Protein AF-A0AAV5ZHU1-F1 (afdb_monomer)

Mean predicted aligned error: 13.14 Å

Nearest PDB structures (foldseek):
  7vfm-assembly2_C  TM=4.179E-01  e=1.062E-01  Staphylococcus aureus subsp. aureus USA300
  2d4p-assembly1_A  TM=4.075E-01  e=7.439E-01  Thermus thermophilus HB8
  3cka-assembly1_A  TM=4.812E-01  e=1.859E+00  Borreliella burgdorferi
  8xjh-assembly1_A  TM=3.931E-01  e=1.049E+00  Arabidopsis thaliana
  8xj9-assembly1_A  TM=3.613E-01  e=8.833E-01  Arabidopsis thaliana

Structure (mmCIF, N/CA/C/O backbone):
data_AF-A0AAV5ZHU1-F1
#
_entry.id   AF-A0AAV5ZHU1-F1
#
loop_
_atom_site.group_PDB
_atom_site.id
_atom_site.type_symbol
_atom_site.label_atom_id
_atom_site.label_alt_id
_atom_site.label_comp_id
_atom_site.label_asym_id
_atom_site.label_entity_id
_atom_site.label_seq_id
_atom_site.pdbx_PDB_ins_code
_atom_site.Cartn_x
_atom_site.Cartn_y
_atom_site.Cartn_z
_atom_site.occupancy
_atom_site.B_iso_or_equiv
_atom_site.auth_seq_id
_atom_site.auth_comp_id
_atom_site.auth_asym_id
_atom_site.auth_atom_id
_atom_site.pdbx_PDB_model_num
ATOM 1 N N . MET A 1 1 ? -2.009 25.614 16.097 1.00 36.75 1 MET A N 1
ATOM 2 C CA . MET A 1 1 ? -2.029 25.499 14.621 1.00 36.75 1 MET A CA 1
ATOM 3 C C . MET A 1 1 ? -2.765 24.210 14.278 1.00 36.75 1 MET A C 1
ATOM 5 O O . MET A 1 1 ? -2.211 23.143 14.501 1.00 36.75 1 MET A O 1
ATOM 9 N N . SER A 1 2 ? -4.036 24.284 13.870 1.00 40.53 2 SER A N 1
ATOM 10 C CA . SER A 1 2 ? -4.852 23.093 13.580 1.00 40.53 2 SER A CA 1
ATOM 11 C C . SER A 1 2 ? -4.393 22.434 12.280 1.00 40.53 2 SER A C 1
ATOM 13 O O . SER A 1 2 ? -4.444 23.052 11.220 1.00 40.53 2 SER A O 1
ATOM 15 N N . GLY A 1 3 ? -3.911 21.193 12.370 1.00 42.06 3 GLY A N 1
ATOM 16 C CA . GLY A 1 3 ? -3.499 20.395 11.218 1.00 42.06 3 GLY A CA 1
ATOM 17 C C . GLY A 1 3 ? -4.698 20.040 10.344 1.00 42.06 3 GLY A C 1
ATOM 18 O O . GLY A 1 3 ? -5.625 19.378 10.804 1.00 42.06 3 GLY A O 1
ATOM 19 N N . GLY A 1 4 ? -4.683 20.479 9.084 1.00 50.22 4 GLY A N 1
ATOM 20 C CA . GLY A 1 4 ? -5.657 20.044 8.086 1.00 50.22 4 GLY A 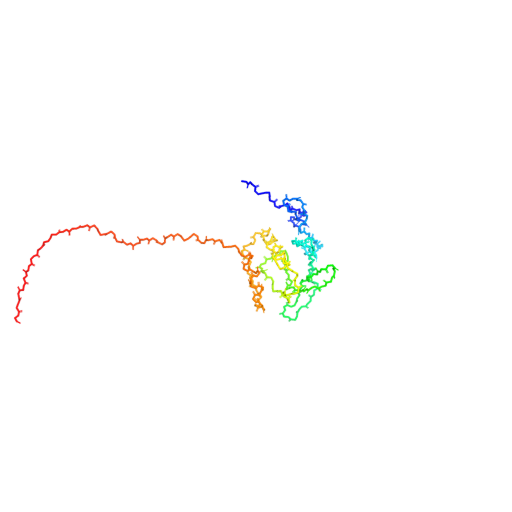CA 1
ATOM 21 C C . GLY A 1 4 ? -5.563 18.531 7.900 1.00 50.22 4 GLY A C 1
ATOM 22 O O . GLY A 1 4 ? -4.518 18.017 7.502 1.00 50.22 4 GLY A O 1
ATOM 23 N N . ARG A 1 5 ? -6.634 17.821 8.256 1.00 62.38 5 ARG A N 1
ATOM 24 C CA . ARG A 1 5 ? -6.740 16.363 8.147 1.00 62.38 5 ARG A CA 1
ATOM 25 C C . ARG A 1 5 ? -6.745 15.964 6.668 1.00 62.38 5 ARG A C 1
ATOM 27 O O . ARG A 1 5 ? -7.350 16.662 5.858 1.00 62.38 5 ARG A O 1
ATOM 34 N N . ALA A 1 6 ? -6.088 14.854 6.328 1.00 75.88 6 ALA A N 1
ATOM 35 C CA . ALA A 1 6 ? -6.189 14.265 4.995 1.00 75.88 6 ALA A CA 1
ATOM 36 C C . ALA A 1 6 ? -7.666 14.038 4.631 1.00 75.88 6 ALA A C 1
ATOM 38 O O . ALA A 1 6 ? -8.455 13.588 5.471 1.00 75.88 6 ALA A O 1
ATOM 39 N N . LEU A 1 7 ? -8.041 14.384 3.398 1.00 89.81 7 LEU A N 1
ATOM 40 C CA . LEU A 1 7 ? -9.408 14.220 2.914 1.00 89.81 7 LEU A CA 1
ATOM 41 C C . LEU A 1 7 ? -9.557 12.825 2.312 1.00 89.81 7 LEU A C 1
ATOM 43 O O . LEU A 1 7 ? -8.827 12.453 1.394 1.00 89.81 7 LEU A O 1
ATOM 47 N N . VAL A 1 8 ? -10.527 12.075 2.824 1.00 94.06 8 VAL A N 1
ATOM 48 C CA . VAL A 1 8 ? -10.782 10.692 2.425 1.00 94.06 8 VAL A CA 1
ATOM 49 C C . VAL A 1 8 ? -12.108 10.621 1.686 1.00 94.06 8 VAL A C 1
ATOM 51 O O . VAL A 1 8 ? -13.159 10.902 2.259 1.00 94.06 8 VAL A O 1
ATOM 54 N N . GLU A 1 9 ? -12.054 10.226 0.420 1.00 95.25 9 GLU A N 1
ATOM 55 C CA . GLU A 1 9 ? -13.226 9.910 -0.389 1.00 95.25 9 GLU A CA 1
ATOM 56 C C . GLU A 1 9 ? -13.595 8.440 -0.187 1.00 95.25 9 GLU A C 1
ATOM 58 O O . GLU A 1 9 ? -12.723 7.561 -0.197 1.00 95.25 9 GLU A O 1
ATOM 63 N N . ARG A 1 10 ? -14.887 8.171 0.002 1.00 95.06 10 ARG A N 1
ATOM 64 C CA . ARG A 1 10 ? -15.415 6.833 0.266 1.00 95.06 10 ARG A CA 1
ATOM 65 C C . ARG A 1 10 ? -16.568 6.507 -0.669 1.00 95.06 10 ARG A C 1
ATOM 67 O O . ARG A 1 10 ? -17.280 7.405 -1.111 1.00 95.06 10 ARG A O 1
ATOM 74 N N . ASP A 1 11 ? -16.761 5.224 -0.937 1.00 91.19 11 ASP A N 1
ATOM 75 C CA . ASP A 1 11 ? -17.938 4.741 -1.646 1.00 91.19 11 ASP A CA 1
ATOM 76 C C . ASP A 1 11 ? -19.182 4.708 -0.738 1.00 91.19 11 ASP A C 1
ATOM 78 O O . ASP A 1 11 ? -19.131 4.974 0.466 1.00 91.19 11 ASP A O 1
ATOM 82 N N . ARG A 1 12 ? -20.320 4.318 -1.319 1.00 89.94 12 ARG A N 1
ATOM 83 C CA . ARG A 1 12 ? -21.601 4.136 -0.613 1.00 89.94 12 ARG A CA 1
ATOM 84 C C . ARG A 1 12 ? -21.567 3.102 0.524 1.00 89.94 12 ARG A C 1
ATOM 86 O O . ARG A 1 12 ? -22.478 3.086 1.343 1.00 89.94 12 ARG A O 1
ATOM 93 N N . ARG A 1 13 ? -20.563 2.220 0.554 1.00 87.00 13 ARG A N 1
ATOM 94 C CA . ARG A 1 13 ? -20.343 1.200 1.592 1.00 87.00 13 ARG A CA 1
ATOM 95 C C . ARG A 1 13 ? -19.340 1.673 2.655 1.00 87.00 13 ARG A C 1
ATOM 97 O O . ARG A 1 13 ? -19.026 0.918 3.566 1.00 87.00 13 ARG A O 1
ATOM 104 N N . GLY A 1 14 ? -18.841 2.910 2.560 1.00 89.19 14 GLY A N 1
ATOM 105 C CA . GLY A 1 14 ? -17.858 3.478 3.484 1.00 89.19 14 GLY A CA 1
ATOM 106 C C . GLY A 1 14 ? -16.410 3.062 3.200 1.00 89.19 14 GLY A C 1
ATOM 107 O O . GLY A 1 14 ? -15.506 3.420 3.962 1.00 89.19 14 GLY A O 1
ATOM 108 N N . ARG A 1 15 ? -16.150 2.348 2.101 1.00 91.25 15 ARG A N 1
ATOM 109 C CA . ARG A 1 15 ? -14.800 1.914 1.726 1.00 91.25 15 ARG A CA 1
ATOM 110 C C . ARG A 1 15 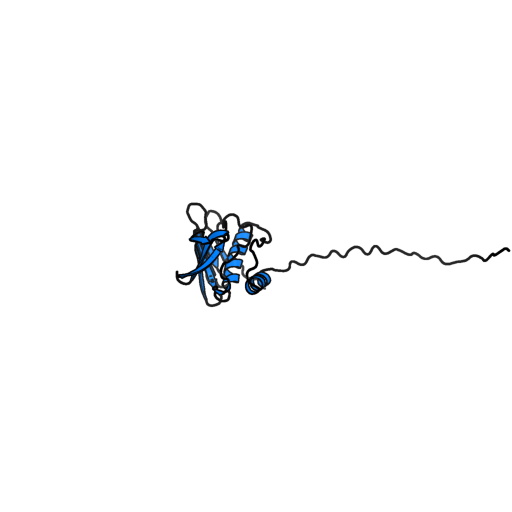? -14.043 3.065 1.090 1.00 91.25 15 ARG A C 1
ATOM 112 O O . ARG A 1 15 ? -14.603 3.822 0.302 1.00 91.25 15 ARG A O 1
ATOM 119 N N . ARG A 1 16 ? -12.763 3.205 1.427 1.00 94.00 16 ARG A N 1
ATOM 120 C CA . ARG A 1 16 ? -11.904 4.256 0.874 1.00 94.00 16 ARG A CA 1
ATOM 121 C C . ARG A 1 16 ? -11.729 4.054 -0.631 1.00 94.00 16 ARG A C 1
ATOM 123 O O . ARG A 1 16 ? -11.375 2.962 -1.057 1.00 94.00 16 ARG A O 1
ATOM 130 N N . LEU A 1 17 ? -11.941 5.110 -1.409 1.00 95.75 17 LEU A N 1
ATOM 131 C CA . LEU A 1 17 ? -11.683 5.150 -2.854 1.00 95.75 17 LEU A CA 1
ATOM 132 C C . LEU A 1 17 ? -10.452 5.989 -3.180 1.00 95.75 17 LEU A C 1
ATOM 134 O O . LEU A 1 17 ? -9.707 5.699 -4.113 1.00 95.75 17 LEU A O 1
ATOM 138 N N . ARG A 1 18 ? -10.247 7.065 -2.420 1.00 96.62 18 ARG A N 1
ATOM 139 C CA . ARG A 1 18 ? -9.192 8.035 -2.686 1.00 96.62 18 ARG A CA 1
ATOM 140 C C . A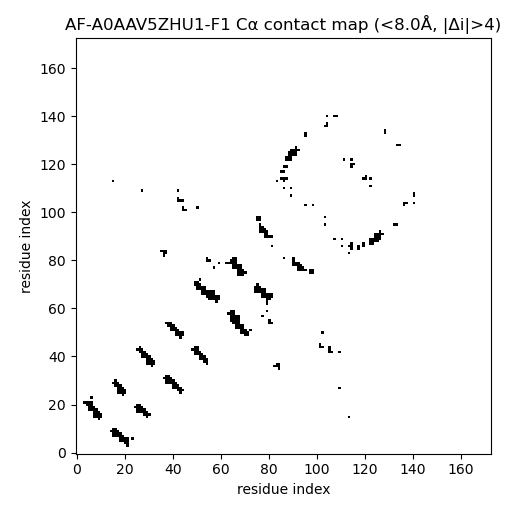RG A 1 18 ? -8.803 8.764 -1.415 1.00 96.62 18 ARG A C 1
ATOM 142 O O . ARG A 1 18 ? -9.649 9.066 -0.577 1.00 96.62 18 ARG A O 1
ATOM 149 N N . GLU A 1 19 ? -7.529 9.098 -1.306 1.00 95.56 19 GLU A N 1
ATOM 150 C CA . GLU A 1 19 ? -7.009 9.978 -0.269 1.00 95.56 19 GLU A CA 1
ATOM 151 C C . GLU A 1 19 ? -6.306 11.174 -0.894 1.00 95.56 19 GLU A C 1
ATOM 153 O O . GLU A 1 19 ? -5.584 11.043 -1.888 1.00 95.56 19 GLU A O 1
ATOM 158 N N . ARG A 1 20 ? -6.510 12.342 -0.288 1.00 94.50 20 ARG A N 1
ATOM 159 C CA . ARG A 1 20 ? -5.801 13.570 -0.622 1.00 94.50 20 ARG A CA 1
ATOM 160 C C . ARG A 1 20 ? -5.063 14.108 0.592 1.00 94.50 20 ARG A C 1
ATOM 162 O O . ARG A 1 20 ? -5.597 14.098 1.703 1.00 94.50 20 ARG A O 1
ATOM 169 N N . ASP A 1 21 ? -3.859 14.615 0.362 1.00 89.50 21 ASP A N 1
ATOM 170 C CA . ASP A 1 21 ? -3.116 15.336 1.386 1.00 89.50 21 ASP A CA 1
ATOM 171 C C . ASP A 1 21 ? -3.779 16.684 1.730 1.00 89.50 21 ASP A C 1
ATOM 173 O O . ASP A 1 21 ? -4.778 17.105 1.138 1.00 89.50 21 ASP A O 1
ATOM 177 N N . ARG A 1 22 ? -3.190 17.398 2.693 1.00 86.75 22 ARG A N 1
ATOM 178 C CA . ARG A 1 22 ? -3.656 18.725 3.128 1.00 86.75 22 ARG A CA 1
ATOM 179 C C . ARG A 1 22 ? -3.615 19.801 2.031 1.00 86.75 22 ARG A C 1
ATOM 181 O O . ARG A 1 22 ? -4.190 20.867 2.219 1.00 86.75 22 ARG A O 1
ATOM 188 N N . HIS A 1 23 ? -2.906 19.553 0.932 1.00 87.75 23 HIS A N 1
ATOM 189 C CA . HIS A 1 23 ? -2.789 20.441 -0.225 1.00 87.75 23 HIS A CA 1
ATOM 190 C C . HIS A 1 23 ? -3.721 20.015 -1.374 1.00 87.75 23 HIS A C 1
ATOM 192 O O . HIS A 1 23 ? -3.713 20.633 -2.435 1.00 87.75 23 HIS A O 1
ATOM 198 N N . GLY A 1 24 ? -4.543 18.980 -1.171 1.00 88.62 24 GLY A N 1
ATOM 199 C CA . GLY A 1 24 ? -5.486 18.463 -2.159 1.00 88.62 24 GLY A CA 1
ATOM 200 C C . GLY A 1 24 ? -4.874 17.494 -3.175 1.00 88.62 24 GLY A C 1
ATOM 201 O O . GLY A 1 24 ? -5.600 16.998 -4.048 1.00 88.62 24 GLY A O 1
ATOM 202 N N . ALA A 1 25 ? -3.578 17.185 -3.068 1.00 92.00 25 ALA A N 1
ATOM 203 C CA . ALA A 1 25 ? -2.907 16.253 -3.962 1.00 92.00 25 ALA A CA 1
ATOM 204 C C . ALA A 1 25 ? -3.345 14.820 -3.647 1.00 92.00 25 ALA A C 1
ATOM 206 O O . ALA A 1 25 ? -3.407 14.432 -2.485 1.00 92.00 25 ALA A O 1
ATOM 207 N N . VAL A 1 26 ? -3.647 14.023 -4.674 1.00 95.56 26 VAL A N 1
ATOM 208 C CA . VAL A 1 26 ? -4.025 12.617 -4.475 1.00 95.56 26 VAL A CA 1
ATOM 209 C C . VAL A 1 26 ? -2.789 11.831 -4.043 1.00 95.56 26 VAL A C 1
ATOM 211 O O . VAL A 1 26 ? -1.762 11.891 -4.720 1.00 95.56 26 VAL A O 1
ATOM 214 N N . VAL A 1 27 ? -2.898 11.113 -2.927 1.00 95.25 27 VAL A N 1
ATOM 215 C CA . VAL A 1 27 ? -1.805 10.313 -2.347 1.00 95.25 27 VAL A CA 1
ATOM 216 C C . VAL A 1 27 ? -2.102 8.818 -2.328 1.00 95.25 27 VAL A C 1
ATOM 218 O O . VAL A 1 27 ? -1.168 8.024 -2.289 1.00 95.25 27 VAL A O 1
ATOM 221 N N . ALA A 1 28 ? -3.376 8.4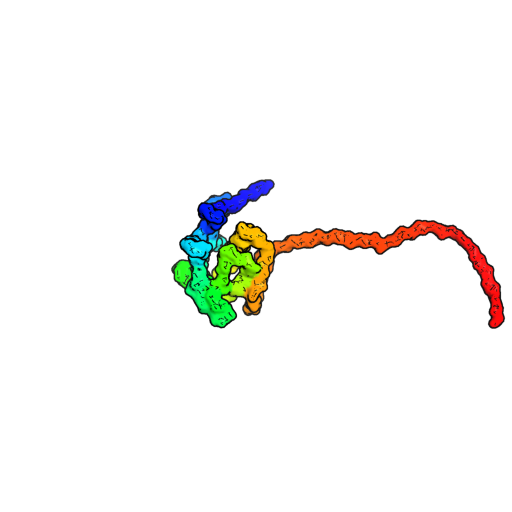31 -2.417 1.00 97.12 28 ALA A N 1
ATOM 222 C CA . ALA A 1 28 ? -3.773 7.044 -2.607 1.00 97.12 28 ALA A CA 1
ATOM 223 C C . ALA A 1 28 ? -5.059 6.941 -3.435 1.00 97.12 28 ALA A C 1
ATOM 225 O O . ALA A 1 28 ? -5.943 7.797 -3.333 1.00 97.12 28 ALA A O 1
ATOM 226 N N . THR A 1 29 ? -5.178 5.876 -4.223 1.00 97.94 29 THR A N 1
ATOM 227 C CA . THR A 1 29 ? -6.405 5.466 -4.921 1.00 97.94 29 THR A CA 1
ATOM 228 C C . THR A 1 29 ? -6.638 3.981 -4.715 1.00 97.94 29 THR A C 1
ATOM 230 O O . THR A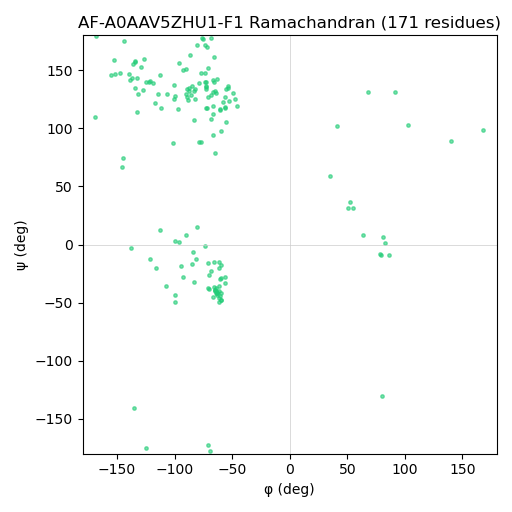 1 29 ? -5.681 3.215 -4.695 1.00 97.94 29 THR A O 1
ATOM 233 N N . LEU A 1 30 ? -7.895 3.575 -4.577 1.00 97.50 30 LEU A N 1
ATOM 234 C CA . LEU A 1 30 ? -8.298 2.188 -4.387 1.00 97.50 30 LEU A CA 1
ATOM 235 C C . LEU A 1 30 ? -9.475 1.876 -5.307 1.00 97.50 30 LEU A C 1
ATOM 237 O O . LEU A 1 30 ? -10.430 2.652 -5.389 1.00 97.50 30 LEU A O 1
ATOM 241 N N . ALA A 1 31 ? -9.409 0.729 -5.969 1.00 96.38 31 ALA A N 1
ATOM 242 C CA . ALA A 1 31 ? -10.479 0.173 -6.774 1.00 96.38 31 ALA A CA 1
ATOM 243 C C . ALA A 1 31 ? -10.919 -1.156 -6.161 1.00 96.38 31 ALA A C 1
ATOM 245 O O . ALA A 1 31 ? -10.128 -2.088 -6.002 1.00 96.38 31 ALA A O 1
ATOM 246 N N . TRP A 1 32 ? -12.198 -1.225 -5.814 1.00 94.62 32 TRP A N 1
ATOM 247 C CA . TRP A 1 32 ? -12.815 -2.414 -5.250 1.00 94.62 32 TRP A CA 1
ATOM 248 C C . TRP A 1 32 ? -13.600 -3.149 -6.330 1.00 94.62 32 TRP A C 1
ATOM 250 O O . TRP A 1 32 ? -14.310 -2.514 -7.110 1.00 94.62 32 TRP A O 1
ATOM 260 N N . GLY A 1 33 ? -13.482 -4.472 -6.352 1.00 89.94 33 GLY A N 1
ATOM 261 C CA . GLY A 1 33 ? -14.306 -5.345 -7.173 1.00 89.94 33 GLY A CA 1
ATOM 262 C C . GLY A 1 33 ? -15.743 -5.451 -6.659 1.00 89.94 33 GLY A C 1
ATOM 263 O O . GLY A 1 33 ? -16.085 -5.012 -5.551 1.00 89.94 33 GLY A O 1
ATOM 264 N N . ASP A 1 34 ? -16.587 -6.072 -7.481 1.00 83.94 34 ASP A N 1
ATOM 265 C CA . ASP A 1 34 ? -18.000 -6.318 -7.171 1.00 83.94 34 ASP A CA 1
ATOM 266 C C . ASP A 1 34 ? -18.192 -7.338 -6.037 1.00 83.94 34 ASP A C 1
ATOM 268 O O . ASP A 1 34 ? -19.209 -7.306 -5.343 1.00 83.94 34 ASP A O 1
ATOM 272 N N . ASP A 1 35 ? -17.196 -8.200 -5.804 1.00 83.88 35 ASP A N 1
ATOM 273 C CA . ASP A 1 35 ? -17.149 -9.197 -4.723 1.00 83.88 35 ASP A CA 1
ATOM 274 C C . ASP A 1 35 ? -16.722 -8.609 -3.366 1.00 83.88 35 ASP A C 1
ATOM 276 O O . ASP A 1 35 ? -16.364 -9.334 -2.440 1.00 83.88 35 ASP A O 1
ATOM 280 N N . ASP A 1 36 ? -16.751 -7.283 -3.259 1.00 81.44 36 ASP A N 1
ATOM 281 C CA . ASP A 1 36 ? -16.307 -6.507 -2.110 1.00 81.44 36 ASP A CA 1
ATOM 282 C C . ASP A 1 36 ? -14.814 -6.599 -1.769 1.00 81.44 36 ASP A C 1
ATOM 284 O O . ASP A 1 36 ? -14.380 -6.011 -0.774 1.00 81.44 36 ASP A O 1
ATOM 288 N N . ARG A 1 37 ? -13.999 -7.230 -2.619 1.00 88.94 37 ARG A N 1
ATOM 289 C CA . ARG A 1 37 ? -12.550 -7.292 -2.423 1.00 88.94 37 ARG A CA 1
ATOM 290 C C . ARG A 1 37 ? -11.842 -6.129 -3.090 1.00 88.94 37 ARG A C 1
ATOM 292 O O . ARG A 1 37 ? -12.304 -5.576 -4.086 1.00 88.94 37 ARG A O 1
ATOM 299 N N . LEU A 1 38 ? -10.700 -5.740 -2.530 1.00 94.25 38 LEU A N 1
ATOM 300 C CA . LEU A 1 38 ? -9.808 -4.821 -3.223 1.00 94.25 38 LEU A CA 1
ATOM 301 C C . LEU A 1 38 ? -9.298 -5.525 -4.484 1.00 94.25 38 LEU A C 1
ATOM 303 O O . LEU A 1 38 ? -8.883 -6.678 -4.398 1.00 94.25 38 LEU A O 1
ATOM 307 N N . ALA A 1 39 ? -9.350 -4.842 -5.623 1.00 95.88 39 ALA A N 1
ATOM 308 C CA . ALA A 1 39 ? -8.765 -5.319 -6.872 1.00 95.88 39 ALA A CA 1
ATOM 309 C C . ALA A 1 39 ? -7.408 -4.648 -7.104 1.00 95.88 39 ALA A C 1
ATOM 311 O O . ALA A 1 39 ? -6.405 -5.321 -7.315 1.00 95.88 39 ALA A O 1
ATOM 312 N N . GLU A 1 40 ? -7.375 -3.319 -6.987 1.00 97.31 40 GLU A N 1
ATOM 313 C CA . GLU A 1 40 ? -6.180 -2.512 -7.220 1.00 97.31 40 GLU A CA 1
ATOM 314 C C . GLU A 1 40 ? -6.073 -1.399 -6.178 1.00 97.31 40 GLU A C 1
ATOM 316 O O . GLU A 1 40 ? -7.072 -0.802 -5.765 1.00 97.31 40 GLU A O 1
ATOM 321 N N . ALA A 1 41 ? -4.849 -1.050 -5.807 1.00 97.75 41 ALA A N 1
ATOM 322 C CA . ALA A 1 41 ? -4.547 0.196 -5.123 1.00 97.75 41 ALA A CA 1
ATOM 323 C C . ALA A 1 41 ? -3.321 0.859 -5.741 1.00 97.75 41 ALA A C 1
ATOM 325 O O . ALA A 1 41 ? -2.478 0.209 -6.344 1.00 97.75 41 ALA A O 1
ATOM 326 N N . ALA A 1 42 ? -3.202 2.169 -5.570 1.00 98.00 42 ALA A N 1
ATOM 327 C CA . ALA A 1 42 ? -1.983 2.886 -5.894 1.00 98.00 42 ALA A CA 1
ATOM 328 C C . ALA A 1 42 ? -1.679 3.915 -4.812 1.00 98.00 42 ALA A C 1
ATOM 330 O O . ALA A 1 42 ? -2.589 4.571 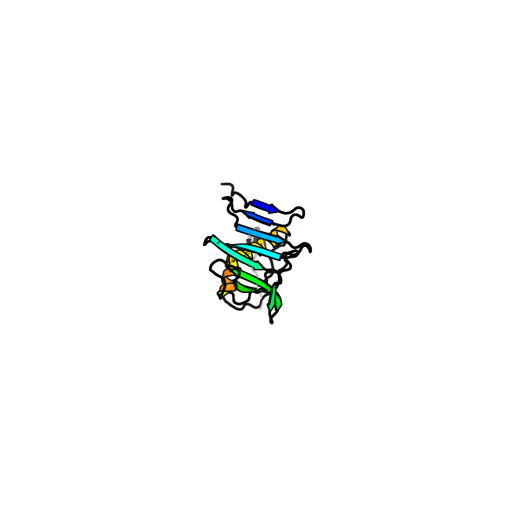-4.300 1.00 98.00 42 ALA A O 1
ATOM 331 N N . VAL A 1 43 ? -0.400 4.063 -4.481 1.00 97.00 43 VAL A N 1
ATOM 332 C CA . VAL A 1 43 ? 0.109 5.022 -3.498 1.00 97.00 43 VAL A CA 1
ATOM 333 C C . VAL A 1 43 ? 1.173 5.903 -4.124 1.00 97.00 43 VAL A C 1
ATOM 335 O O . VAL A 1 43 ? 2.013 5.440 -4.900 1.00 97.00 43 VAL A O 1
ATOM 338 N N . ARG A 1 44 ? 1.136 7.187 -3.780 1.00 95.94 44 ARG A N 1
ATOM 339 C CA . ARG A 1 44 ? 2.101 8.166 -4.266 1.00 95.94 44 ARG A CA 1
ATOM 340 C C . ARG A 1 44 ? 3.318 8.210 -3.351 1.00 95.94 44 ARG A C 1
ATOM 342 O O . ARG A 1 44 ? 3.187 8.308 -2.132 1.00 95.94 44 ARG A O 1
ATOM 349 N N . LEU A 1 45 ? 4.500 8.171 -3.949 1.00 91.31 45 LEU A N 1
ATOM 350 C CA . LEU A 1 45 ? 5.779 8.283 -3.260 1.00 91.31 45 LEU A CA 1
ATOM 351 C C . LEU A 1 45 ? 6.205 9.751 -3.082 1.00 91.31 45 LEU A C 1
ATOM 353 O O . LEU A 1 45 ? 5.694 10.632 -3.782 1.00 91.31 45 LEU A O 1
ATOM 357 N N . PRO A 1 46 ? 7.172 10.040 -2.185 1.00 85.25 46 PRO A N 1
ATOM 358 C CA . PRO A 1 46 ? 7.696 11.395 -1.995 1.00 85.25 46 PRO A CA 1
ATOM 359 C C . PRO A 1 46 ? 8.336 12.003 -3.250 1.00 85.25 46 PRO A C 1
ATOM 361 O O . PRO A 1 46 ? 8.285 13.216 -3.429 1.00 85.25 46 PRO A O 1
ATOM 364 N N . ASP A 1 47 ? 8.899 11.171 -4.134 1.00 87.38 47 ASP A N 1
ATOM 365 C CA . ASP A 1 47 ? 9.438 11.594 -5.437 1.00 87.38 47 ASP A CA 1
ATOM 366 C C . ASP A 1 47 ? 8.334 11.929 -6.466 1.00 87.38 47 ASP A C 1
ATOM 368 O O . ASP A 1 47 ? 8.617 12.329 -7.593 1.00 87.38 47 ASP A O 1
ATOM 372 N N . GLY A 1 48 ? 7.064 11.780 -6.078 1.00 91.56 48 GLY A N 1
ATOM 373 C CA . GLY A 1 48 ? 5.890 12.050 -6.895 1.00 91.56 48 GLY A CA 1
ATOM 374 C C . GLY A 1 48 ? 5.448 10.885 -7.778 1.00 91.56 48 GLY A C 1
ATOM 375 O O . GLY A 1 48 ? 4.355 10.984 -8.345 1.00 91.56 48 GLY A O 1
ATOM 376 N N . SER A 1 49 ? 6.242 9.813 -7.873 1.00 94.62 49 SER A N 1
ATOM 377 C CA . SER A 1 49 ? 5.901 8.597 -8.614 1.00 94.62 49 SER A CA 1
ATOM 378 C C . SER A 1 49 ? 4.849 7.754 -7.888 1.00 94.62 49 SER A C 1
ATOM 380 O O . SER A 1 49 ? 4.475 8.044 -6.750 1.00 94.62 49 SER A O 1
ATOM 382 N N . TRP A 1 50 ? 4.341 6.721 -8.562 1.00 97.31 50 TRP A N 1
ATOM 383 C CA . TRP A 1 50 ? 3.298 5.844 -8.035 1.00 97.31 50 TRP A CA 1
ATOM 384 C C . TRP A 1 50 ? 3.784 4.402 -7.940 1.00 97.31 50 TRP A C 1
ATOM 386 O O . TRP A 1 50 ? 4.434 3.891 -8.852 1.00 97.31 50 TRP A O 1
ATOM 396 N N . LEU A 1 51 ? 3.414 3.744 -6.845 1.00 97.38 51 LEU A N 1
ATOM 397 C CA . LEU A 1 51 ? 3.437 2.291 -6.730 1.00 97.38 51 LEU A CA 1
ATOM 398 C C . LEU A 1 51 ? 2.011 1.775 -6.784 1.00 97.38 51 LEU A C 1
ATOM 400 O O . LEU A 1 51 ? 1.157 2.268 -6.049 1.00 97.38 51 LEU A O 1
ATOM 404 N N . GLY A 1 52 ? 1.777 0.792 -7.642 1.00 98.25 52 GLY A N 1
ATOM 405 C CA . GLY A 1 52 ? 0.529 0.050 -7.687 1.00 98.25 52 GLY A CA 1
ATOM 406 C C . GLY A 1 52 ? 0.619 -1.256 -6.904 1.00 98.25 52 GLY A C 1
ATOM 407 O O . GLY A 1 52 ? 1.710 -1.789 -6.679 1.00 98.25 52 GLY A O 1
ATOM 408 N N . VAL A 1 53 ? -0.539 -1.737 -6.471 1.00 98.19 53 VAL A N 1
ATOM 409 C CA . VAL A 1 53 ? -0.749 -3.004 -5.783 1.00 98.19 53 VAL A CA 1
ATOM 410 C C . VAL A 1 53 ? -1.931 -3.700 -6.441 1.00 98.19 53 VAL A C 1
ATOM 412 O O . VAL A 1 53 ? -3.062 -3.241 -6.286 1.00 98.19 53 VAL A O 1
ATOM 415 N N . SER A 1 54 ? -1.669 -4.832 -7.086 1.00 98.00 54 SER A N 1
ATOM 416 C CA . SER A 1 54 ? -2.703 -5.710 -7.632 1.00 98.00 54 SER A CA 1
ATOM 417 C C . SER A 1 54 ? -2.982 -6.831 -6.638 1.00 98.00 54 SER A C 1
ATOM 419 O O . SER A 1 54 ? -2.097 -7.633 -6.316 1.00 98.00 54 SER A O 1
ATOM 421 N N . ALA A 1 55 ? -4.204 -6.876 -6.114 1.00 96.81 55 ALA A N 1
ATOM 422 C CA . ALA A 1 55 ? -4.572 -7.816 -5.066 1.00 96.81 55 ALA A CA 1
ATOM 423 C C . ALA A 1 55 ? -4.691 -9.246 -5.612 1.00 96.81 55 ALA A C 1
ATOM 425 O O . ALA A 1 55 ? -5.288 -9.480 -6.661 1.00 96.81 55 ALA A O 1
ATOM 426 N N . ARG A 1 56 ? -4.146 -10.219 -4.873 1.00 96.00 56 ARG A N 1
ATOM 427 C CA . ARG A 1 56 ? -4.179 -11.660 -5.176 1.00 96.00 56 ARG A CA 1
ATOM 428 C C . ARG A 1 56 ? -3.723 -12.000 -6.601 1.00 96.00 56 ARG A C 1
ATOM 430 O O . ARG A 1 56 ? -4.188 -12.976 -7.187 1.00 96.00 56 ARG A O 1
ATOM 437 N N . ALA A 1 57 ? -2.807 -11.207 -7.150 1.00 96.75 57 ALA A N 1
ATOM 438 C CA . ALA A 1 57 ? -2.353 -11.311 -8.531 1.00 96.75 57 ALA A CA 1
ATOM 439 C C . ALA A 1 57 ? -1.237 -12.354 -8.747 1.00 96.75 57 ALA A C 1
ATOM 441 O O . ALA A 1 57 ? -0.867 -12.619 -9.890 1.00 96.75 57 ALA A O 1
ATOM 442 N N . ALA A 1 58 ? -0.695 -12.953 -7.679 1.00 96.69 58 ALA A N 1
ATOM 443 C CA . ALA A 1 58 ? 0.368 -13.956 -7.770 1.00 96.69 58 ALA A CA 1
ATOM 444 C C . ALA A 1 58 ? 0.259 -15.070 -6.712 1.00 96.69 58 ALA A C 1
ATOM 446 O O . ALA A 1 58 ? -0.596 -15.049 -5.824 1.00 96.69 58 ALA A O 1
ATOM 447 N N . GLN A 1 59 ? 1.156 -16.051 -6.824 1.00 95.81 59 GLN A N 1
ATOM 448 C CA . GLN A 1 59 ? 1.387 -17.125 -5.858 1.00 95.81 59 GLN A CA 1
ATOM 449 C C . GLN A 1 59 ? 2.882 -17.162 -5.518 1.00 95.81 59 GLN A C 1
ATOM 451 O O . GLN A 1 59 ? 3.714 -17.146 -6.423 1.00 95.81 59 GLN A O 1
ATOM 456 N N . ASP A 1 60 ? 3.209 -17.238 -4.234 1.00 89.56 60 ASP A N 1
ATOM 457 C CA . ASP A 1 60 ? 4.565 -17.400 -3.711 1.00 89.56 60 ASP A CA 1
ATOM 458 C C . ASP A 1 60 ? 4.704 -18.781 -3.056 1.00 89.56 60 ASP A C 1
ATOM 460 O O . ASP A 1 60 ? 3.757 -19.300 -2.463 1.00 89.56 60 ASP A O 1
ATOM 464 N N . LEU A 1 61 ? 5.880 -19.401 -3.151 1.00 85.25 61 LEU A N 1
ATOM 465 C CA . LEU A 1 61 ? 6.104 -20.742 -2.602 1.00 85.25 61 LEU A CA 1
ATOM 466 C C . LEU A 1 61 ? 6.116 -20.775 -1.066 1.00 85.25 61 LEU A C 1
ATOM 468 O O . LEU A 1 61 ? 5.820 -21.817 -0.486 1.00 85.25 61 LEU A O 1
ATOM 472 N N . ALA A 1 62 ? 6.462 -19.670 -0.405 1.00 83.62 62 ALA A N 1
ATOM 473 C CA . ALA A 1 62 ? 6.581 -19.599 1.046 1.00 83.62 62 ALA A CA 1
ATOM 474 C C . ALA A 1 62 ? 5.235 -19.366 1.750 1.00 83.62 62 ALA A C 1
ATOM 476 O O . ALA A 1 62 ? 5.045 -19.848 2.867 1.00 83.62 62 ALA A O 1
ATOM 477 N N . TRP A 1 63 ? 4.303 -18.638 1.124 1.00 87.69 63 TRP A N 1
ATOM 478 C CA . TRP A 1 63 ? 3.025 -18.261 1.753 1.00 87.69 63 TRP A CA 1
ATOM 479 C C . TRP A 1 63 ? 1.784 -18.366 0.852 1.00 87.69 63 TRP A C 1
ATOM 481 O O . TRP A 1 63 ? 0.670 -18.147 1.327 1.00 87.69 63 TRP A O 1
ATOM 491 N N . GLY A 1 64 ? 1.926 -18.725 -0.425 1.00 93.56 64 GLY A N 1
ATOM 492 C CA . GLY A 1 64 ? 0.805 -18.875 -1.353 1.00 93.56 64 GLY A CA 1
ATOM 493 C C . GLY A 1 64 ? 0.316 -17.544 -1.924 1.00 93.56 64 GLY A C 1
ATOM 494 O O . GLY A 1 64 ? 1.107 -16.752 -2.443 1.00 93.56 64 GLY A O 1
ATOM 495 N N . ALA A 1 65 ? -0.999 -17.307 -1.877 1.00 96.25 65 ALA A N 1
ATOM 496 C CA . ALA A 1 65 ? -1.631 -16.182 -2.567 1.00 96.25 65 ALA A CA 1
ATOM 497 C C . ALA A 1 65 ? -0.965 -14.855 -2.185 1.00 96.25 65 ALA A C 1
ATOM 499 O O . ALA A 1 65 ? -0.709 -14.607 -1.007 1.00 96.25 65 ALA A O 1
ATOM 500 N N . SER A 1 66 ? -0.686 -14.017 -3.181 1.00 95.62 66 SER A N 1
ATOM 501 C CA . SER A 1 66 ? 0.134 -12.819 -3.016 1.00 95.62 66 SER A CA 1
ATOM 502 C C . SER A 1 66 ? -0.443 -11.606 -3.736 1.00 95.62 66 SER A C 1
ATOM 504 O O . SER A 1 66 ? -0.960 -11.720 -4.849 1.00 95.62 66 SER A O 1
ATOM 506 N N . ASP A 1 67 ? -0.296 -10.445 -3.106 1.00 97.38 67 ASP A N 1
ATOM 507 C CA . ASP A 1 67 ? -0.543 -9.141 -3.712 1.00 97.38 67 ASP A CA 1
ATOM 508 C C . ASP A 1 67 ? 0.755 -8.660 -4.373 1.00 97.38 67 ASP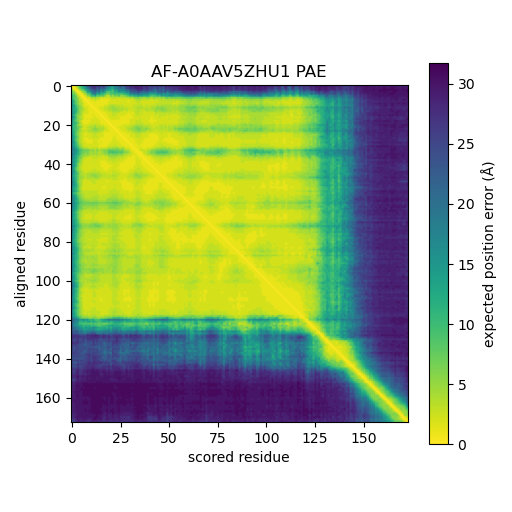 A C 1
ATOM 510 O O . ASP A 1 67 ? 1.838 -8.759 -3.789 1.00 97.38 67 ASP A O 1
ATOM 514 N N . VAL A 1 68 ? 0.665 -8.160 -5.605 1.00 98.06 68 VAL A N 1
ATOM 515 C CA . VAL A 1 68 ? 1.832 -7.776 -6.411 1.00 98.06 68 VAL A CA 1
ATOM 516 C C . VAL A 1 68 ? 2.024 -6.273 -6.363 1.00 98.06 68 VAL A C 1
ATOM 518 O O . VAL A 1 68 ? 1.136 -5.517 -6.741 1.00 98.06 68 VAL A O 1
ATOM 521 N N . VAL A 1 69 ? 3.218 -5.842 -5.965 1.00 97.75 69 VAL A N 1
ATOM 522 C CA . VAL A 1 69 ? 3.656 -4.453 -6.080 1.00 97.75 69 VAL A CA 1
ATOM 523 C C . VAL A 1 69 ? 4.248 -4.240 -7.462 1.00 97.75 69 VAL A C 1
ATOM 525 O O . VAL A 1 69 ? 5.157 -4.962 -7.876 1.00 97.75 69 VAL A O 1
ATOM 528 N N . HIS A 1 70 ? 3.788 -3.213 -8.161 1.00 97.75 70 HIS A N 1
ATOM 529 C CA . HIS A 1 70 ? 4.272 -2.873 -9.492 1.00 97.75 70 HIS A CA 1
ATOM 530 C C . HIS A 1 70 ? 4.532 -1.372 -9.635 1.00 97.75 70 HIS A C 1
ATOM 532 O O . HIS A 1 70 ? 3.983 -0.538 -8.913 1.00 97.75 70 HIS A O 1
ATOM 538 N N . ARG A 1 71 ? 5.380 -1.021 -10.598 1.00 95.69 71 ARG A N 1
ATOM 539 C CA . ARG A 1 71 ? 5.647 0.358 -11.011 1.00 95.69 71 ARG A CA 1
ATOM 540 C C . ARG A 1 71 ? 5.561 0.424 -12.522 1.00 95.69 71 ARG A C 1
ATOM 542 O O . ARG A 1 71 ? 6.147 -0.412 -13.198 1.00 95.69 71 ARG A O 1
ATOM 549 N N . ASP A 1 72 ? 4.787 1.377 -13.033 1.00 91.44 72 ASP A N 1
ATOM 550 C CA . ASP A 1 72 ? 4.583 1.563 -14.476 1.00 91.44 72 ASP A CA 1
ATOM 551 C C . ASP A 1 72 ? 4.150 0.261 -15.193 1.00 91.44 72 ASP A C 1
ATOM 553 O O . ASP A 1 72 ? 4.564 -0.038 -16.308 1.00 91.44 72 ASP A O 1
ATOM 557 N N . GLY A 1 73 ? 3.334 -0.551 -14.506 1.00 89.19 73 GLY A N 1
ATOM 558 C CA . GLY A 1 73 ? 2.845 -1.856 -14.974 1.00 89.19 73 GLY A CA 1
ATOM 559 C C . GLY A 1 73 ? 3.837 -3.022 -14.843 1.00 89.19 73 GLY A C 1
ATOM 560 O O . GLY A 1 73 ? 3.440 -4.170 -15.022 1.00 89.19 73 GLY A O 1
ATOM 561 N N . ALA A 1 74 ? 5.100 -2.767 -14.493 1.00 94.69 74 ALA A N 1
ATOM 562 C CA . ALA A 1 74 ? 6.106 -3.807 -14.301 1.00 94.69 74 ALA A CA 1
ATOM 563 C C . ALA A 1 74 ? 6.141 -4.300 -12.838 1.00 94.69 74 ALA A C 1
ATOM 565 O O . ALA A 1 74 ? 6.244 -3.475 -11.922 1.00 94.69 74 ALA A O 1
ATOM 566 N N . PRO A 1 75 ? 6.094 -5.622 -12.584 1.00 96.69 75 PRO A N 1
ATOM 567 C CA . PRO A 1 75 ? 6.130 -6.166 -11.228 1.00 96.69 75 PRO A CA 1
ATOM 568 C C . PRO A 1 75 ? 7.501 -5.952 -10.567 1.00 96.69 75 PRO A C 1
ATOM 570 O O . PRO A 1 75 ? 8.548 -6.314 -11.112 1.00 96.69 75 PRO A O 1
ATOM 573 N N . LEU A 1 76 ? 7.489 -5.387 -9.359 1.00 95.19 76 LEU A N 1
ATOM 574 C CA . LEU A 1 76 ? 8.676 -5.131 -8.543 1.00 95.19 76 LEU A CA 1
ATOM 575 C C . LEU A 1 76 ? 8.880 -6.178 -7.458 1.00 95.19 76 LEU A C 1
ATOM 577 O O . LEU A 1 76 ? 10.007 -6.574 -7.214 1.00 95.19 76 LEU A O 1
ATOM 581 N N . THR A 1 77 ? 7.824 -6.577 -6.765 1.00 94.44 77 THR A N 1
ATOM 582 C CA . THR A 1 77 ? 7.872 -7.603 -5.720 1.00 94.44 77 THR A CA 1
ATOM 583 C C . THR A 1 77 ? 6.443 -8.011 -5.349 1.00 94.44 77 THR A C 1
ATOM 585 O O . THR A 1 77 ? 5.489 -7.469 -5.906 1.00 94.44 77 THR A O 1
ATOM 588 N N . ALA A 1 78 ? 6.266 -8.946 -4.423 1.00 95.19 78 ALA A N 1
ATOM 589 C CA . ALA A 1 78 ? 4.971 -9.353 -3.904 1.00 95.19 78 ALA A CA 1
ATOM 590 C C . ALA A 1 78 ? 5.002 -9.494 -2.377 1.00 95.19 78 ALA A C 1
ATOM 592 O O . ALA A 1 78 ? 6.053 -9.723 -1.784 1.00 95.19 78 ALA A O 1
ATOM 593 N N . PHE A 1 79 ? 3.852 -9.368 -1.727 1.00 93.12 79 PHE A N 1
ATOM 594 C CA . PHE A 1 79 ? 3.673 -9.709 -0.315 1.00 93.12 79 PHE A CA 1
ATOM 595 C C . PHE A 1 79 ? 2.502 -10.673 -0.159 1.00 93.12 79 PHE A C 1
ATOM 597 O O . PHE A 1 79 ? 1.664 -10.778 -1.057 1.00 93.12 79 PHE A O 1
ATOM 604 N N . ALA A 1 80 ? 2.441 -11.398 0.959 1.00 92.88 80 ALA A N 1
ATOM 605 C CA . ALA A 1 80 ? 1.330 -12.318 1.200 1.00 92.88 80 ALA A CA 1
ATOM 606 C C . ALA A 1 80 ? -0.007 -11.581 1.103 1.00 92.88 80 ALA A C 1
ATOM 608 O O . ALA A 1 80 ? -0.157 -10.495 1.661 1.00 92.88 80 ALA A O 1
ATOM 609 N N . ALA A 1 81 ? -0.965 -12.175 0.394 1.00 94.75 81 ALA A N 1
ATOM 610 C CA . ALA A 1 81 ? -2.221 -11.520 0.078 1.00 94.75 81 ALA A CA 1
ATOM 611 C C . ALA A 1 81 ? -2.930 -11.052 1.348 1.00 94.75 81 ALA A C 1
ATOM 613 O O . ALA A 1 81 ? -3.179 -11.840 2.266 1.00 94.75 81 ALA A O 1
ATOM 614 N N . VAL A 1 82 ? -3.289 -9.773 1.371 1.00 93.00 82 VAL A N 1
ATOM 615 C CA . VAL A 1 82 ? -4.011 -9.180 2.490 1.00 93.00 82 VAL A CA 1
ATOM 616 C C . VAL A 1 82 ? -5.503 -9.424 2.297 1.00 93.00 82 VAL A C 1
ATOM 618 O O . VAL A 1 82 ? -6.056 -9.268 1.205 1.00 93.00 82 VAL A O 1
ATOM 621 N N . ASP A 1 83 ? -6.195 -9.800 3.372 1.00 91.81 83 ASP A N 1
ATOM 622 C CA . ASP A 1 83 ? -7.643 -9.633 3.407 1.00 91.81 83 ASP A CA 1
ATOM 623 C C . ASP A 1 83 ? -7.959 -8.157 3.667 1.00 91.81 83 ASP A C 1
ATOM 625 O O . ASP A 1 83 ? -8.070 -7.700 4.803 1.00 91.81 83 ASP A O 1
ATOM 629 N N . TRP A 1 84 ? -8.050 -7.383 2.587 1.00 91.69 84 TRP A N 1
ATOM 630 C CA . TRP A 1 84 ? -8.243 -5.934 2.646 1.00 91.69 84 TRP A CA 1
ATOM 631 C C . TRP A 1 84 ? -9.553 -5.516 3.332 1.00 91.69 84 TRP A C 1
ATOM 633 O O . TRP A 1 84 ? -9.654 -4.379 3.798 1.00 91.69 84 TRP A O 1
ATOM 643 N N . ALA A 1 85 ? -10.536 -6.417 3.432 1.00 88.44 85 ALA A N 1
ATOM 644 C CA . ALA A 1 85 ? -11.784 -6.188 4.158 1.00 88.44 85 ALA A CA 1
ATOM 645 C C . ALA A 1 85 ? -11.672 -6.490 5.667 1.00 88.44 85 ALA A C 1
ATOM 647 O O . ALA A 1 85 ? -12.519 -6.043 6.442 1.00 88.44 85 ALA A O 1
ATOM 648 N N . ALA A 1 86 ? -10.640 -7.226 6.086 1.00 89.88 86 ALA A N 1
ATOM 649 C CA . ALA A 1 86 ? -10.425 -7.657 7.463 1.00 89.88 86 ALA A CA 1
ATOM 650 C C . ALA A 1 86 ? -8.924 -7.701 7.800 1.00 89.88 86 ALA A C 1
ATOM 652 O O . ALA A 1 86 ? -8.352 -8.761 8.050 1.00 89.88 86 ALA A O 1
ATOM 653 N N . ILE A 1 87 ? -8.283 -6.532 7.830 1.00 90.88 87 ILE A N 1
ATOM 654 C CA . ILE A 1 87 ? -6.841 -6.425 8.065 1.00 90.88 87 ILE A CA 1
ATOM 655 C C . ILE A 1 87 ? -6.545 -6.733 9.536 1.00 90.88 87 ILE A C 1
ATOM 657 O O . ILE A 1 87 ? -6.977 -6.009 10.434 1.00 90.88 87 ILE A O 1
ATOM 661 N N . ASP A 1 88 ? -5.786 -7.799 9.787 1.00 87.88 88 ASP A N 1
ATOM 662 C CA . ASP A 1 88 ? -5.411 -8.241 11.136 1.00 87.88 88 ASP A CA 1
ATOM 663 C C . ASP A 1 88 ? -3.892 -8.306 11.366 1.00 87.88 88 ASP A C 1
ATOM 665 O O . ASP A 1 88 ? -3.438 -8.420 12.508 1.00 87.88 88 ASP A O 1
ATOM 669 N N . ALA A 1 89 ? -3.100 -8.208 10.297 1.00 86.06 89 ALA A N 1
ATOM 670 C CA . ALA A 1 89 ? -1.656 -8.330 10.344 1.00 86.06 89 ALA A CA 1
ATOM 671 C C . ALA A 1 89 ? -0.967 -7.547 9.219 1.00 86.06 89 ALA A C 1
ATOM 673 O O . ALA A 1 89 ? -1.548 -7.264 8.172 1.00 86.06 89 ALA A O 1
ATOM 674 N N . ILE A 1 90 ? 0.309 -7.234 9.435 1.00 85.62 90 ILE A N 1
ATOM 675 C CA . ILE A 1 90 ? 1.210 -6.759 8.385 1.00 85.62 90 ILE A CA 1
ATOM 676 C C . ILE A 1 90 ? 1.740 -7.992 7.627 1.00 85.62 90 ILE A C 1
ATOM 678 O O . ILE A 1 90 ? 2.298 -8.894 8.270 1.00 85.62 90 ILE A O 1
ATOM 682 N N . PRO A 1 91 ? 1.584 -8.054 6.290 1.00 87.88 91 PRO A N 1
ATOM 683 C CA . PRO A 1 91 ? 1.997 -9.207 5.499 1.00 87.88 91 PRO A CA 1
ATOM 684 C C . PRO A 1 91 ? 3.529 -9.280 5.347 1.00 87.88 91 PRO A C 1
ATOM 686 O O . PRO A 1 91 ? 4.191 -8.239 5.278 1.00 87.88 91 PRO A O 1
ATOM 689 N N . PRO A 1 92 ? 4.121 -10.488 5.259 1.00 85.75 92 PRO A N 1
ATOM 690 C CA . PRO A 1 92 ? 5.503 -10.650 4.811 1.00 85.75 92 PRO A CA 1
ATOM 691 C C . PRO A 1 92 ? 5.669 -10.185 3.362 1.00 85.75 92 PRO A C 1
ATOM 693 O O . PRO A 1 92 ? 4.799 -10.425 2.526 1.00 85.75 92 PRO A O 1
ATOM 696 N N . LEU A 1 93 ? 6.811 -9.564 3.074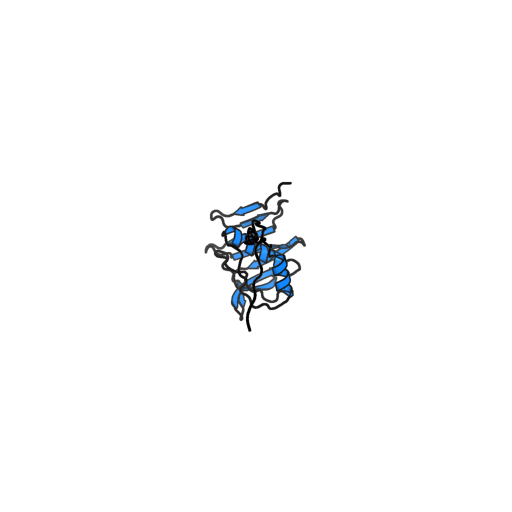 1.00 87.38 93 LEU A N 1
ATOM 697 C CA . LEU A 1 93 ? 7.168 -8.991 1.778 1.00 87.38 93 LEU A CA 1
ATOM 698 C C . LEU A 1 93 ? 8.354 -9.751 1.168 1.00 87.38 93 LEU A C 1
ATOM 700 O O . LEU A 1 93 ? 9.390 -9.910 1.819 1.00 87.38 93 LEU A O 1
ATOM 704 N N . ALA A 1 94 ? 8.225 -10.168 -0.090 1.00 84.25 94 ALA A N 1
ATOM 705 C CA . ALA A 1 94 ? 9.328 -10.692 -0.884 1.00 84.25 94 ALA A CA 1
ATOM 706 C C . ALA A 1 94 ? 10.305 -9.572 -1.267 1.00 84.25 94 ALA A C 1
ATOM 708 O O . ALA A 1 94 ? 9.930 -8.407 -1.386 1.00 84.25 94 ALA A O 1
ATOM 709 N N . GLU A 1 95 ? 11.576 -9.922 -1.461 1.00 85.50 95 GLU A N 1
ATOM 710 C CA . GLU A 1 95 ? 12.622 -9.047 -2.017 1.00 85.50 95 GLU A CA 1
ATOM 711 C C . GLU A 1 95 ? 12.514 -7.542 -1.639 1.00 85.50 95 GLU A C 1
ATOM 713 O O . GLU A 1 95 ? 12.417 -6.694 -2.532 1.00 85.50 95 GLU A O 1
ATOM 718 N N . PRO A 1 96 ? 12.538 -7.151 -0.343 1.00 82.81 96 PRO A N 1
ATOM 719 C CA . PRO A 1 96 ? 12.266 -5.763 0.064 1.00 82.81 96 PRO A CA 1
ATOM 720 C C . PRO A 1 96 ? 13.173 -4.720 -0.606 1.00 82.81 96 PRO A C 1
ATOM 722 O O . PRO A 1 96 ? 12.759 -3.585 -0.829 1.00 82.81 96 PRO A O 1
ATOM 725 N N . ALA A 1 97 ? 14.394 -5.121 -0.974 1.00 81.56 97 ALA A N 1
ATOM 726 C CA . ALA A 1 97 ? 15.380 -4.289 -1.659 1.00 81.56 97 ALA A CA 1
ATOM 727 C C . ALA A 1 97 ? 14.968 -3.862 -3.083 1.00 81.56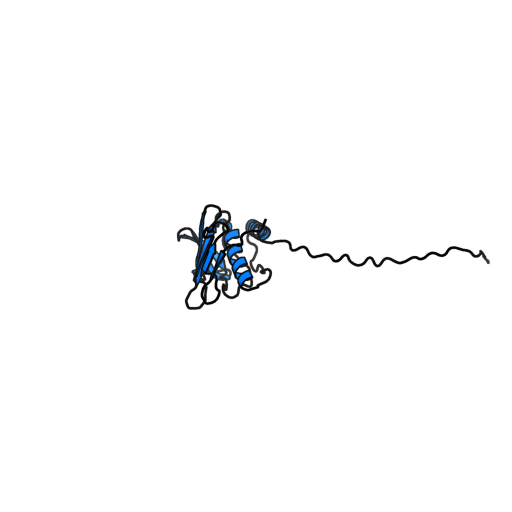 97 ALA A C 1
ATOM 729 O O . ALA A 1 97 ? 15.574 -2.947 -3.636 1.00 81.56 97 ALA A O 1
ATOM 730 N N . ARG A 1 98 ? 13.951 -4.497 -3.687 1.00 87.88 98 ARG A N 1
ATOM 731 C CA . ARG A 1 98 ? 13.411 -4.107 -5.002 1.00 87.88 98 ARG A CA 1
ATOM 732 C C . ARG A 1 98 ? 12.434 -2.935 -4.924 1.00 87.88 98 ARG A C 1
ATOM 734 O O . ARG A 1 98 ? 12.093 -2.362 -5.960 1.00 87.88 98 ARG A O 1
ATOM 741 N N . LEU A 1 99 ? 11.978 -2.565 -3.725 1.00 87.69 99 LEU A N 1
ATOM 742 C CA . LEU A 1 99 ? 11.148 -1.379 -3.556 1.00 87.69 99 LEU A CA 1
ATOM 743 C C . LEU A 1 99 ? 11.988 -0.105 -3.715 1.00 87.69 99 LEU A C 1
ATOM 745 O O . LEU A 1 99 ? 13.098 -0.022 -3.186 1.00 87.69 99 LEU A O 1
ATOM 749 N N . PRO A 1 100 ? 11.453 0.928 -4.388 1.00 88.50 100 PRO A N 1
ATOM 750 C CA . PRO A 1 100 ? 12.098 2.231 -4.407 1.00 88.50 100 PRO A CA 1
ATOM 751 C C . PRO A 1 100 ? 12.105 2.858 -3.001 1.00 88.50 100 PRO A C 1
ATOM 753 O O . PRO A 1 100 ? 11.284 2.491 -2.148 1.00 88.50 100 PRO A O 1
ATOM 756 N N . PRO A 1 101 ? 12.973 3.855 -2.753 1.00 84.75 101 PRO A N 1
ATOM 757 C CA . PRO A 1 101 ? 12.970 4.614 -1.507 1.00 84.75 101 PRO A CA 1
ATOM 758 C C . PRO A 1 101 ? 11.568 5.125 -1.137 1.00 84.75 101 PRO A C 1
ATOM 760 O O . PRO A 1 101 ? 10.863 5.707 -1.959 1.00 84.75 101 PRO A O 1
ATOM 763 N N . GLY A 1 102 ? 11.149 4.883 0.108 1.00 85.50 102 GLY A N 1
ATOM 764 C CA . GLY A 1 102 ? 9.814 5.241 0.606 1.00 85.50 102 GLY A CA 1
ATOM 765 C C . GLY A 1 102 ? 8.680 4.294 0.191 1.00 85.50 102 GLY A C 1
ATOM 766 O O . GLY A 1 102 ? 7.582 4.410 0.734 1.00 85.50 102 GLY A O 1
ATOM 767 N N . GLY A 1 103 ? 8.927 3.326 -0.700 1.00 88.19 103 GLY A N 1
ATOM 768 C CA . GLY A 1 103 ? 7.914 2.380 -1.175 1.00 88.19 103 GLY A CA 1
ATOM 769 C C . GLY A 1 103 ? 7.326 1.509 -0.067 1.00 88.19 103 GLY A C 1
ATOM 770 O O . GLY A 1 103 ? 6.108 1.411 0.062 1.00 88.19 103 GLY A O 1
ATOM 771 N N . GLY A 1 104 ? 8.185 0.947 0.789 1.00 88.00 104 GLY A N 1
ATOM 772 C CA . GLY A 1 104 ? 7.742 0.146 1.935 1.00 88.00 104 GLY A CA 1
ATOM 773 C C . GLY A 1 104 ? 6.864 0.951 2.895 1.00 88.00 104 GLY A C 1
ATOM 774 O O . GLY A 1 104 ? 5.769 0.521 3.242 1.00 88.00 104 GLY A O 1
ATOM 775 N N . THR A 1 105 ? 7.293 2.164 3.254 1.00 84.62 105 THR A N 1
ATOM 776 C CA . THR A 1 105 ? 6.520 3.078 4.107 1.00 84.62 105 THR A CA 1
ATOM 777 C C . THR A 1 105 ? 5.170 3.441 3.490 1.00 84.62 105 THR A C 1
ATOM 779 O O . THR A 1 105 ? 4.166 3.458 4.195 1.00 84.62 105 THR A O 1
ATOM 782 N N . ALA A 1 106 ? 5.113 3.707 2.182 1.00 89.19 106 ALA A N 1
ATOM 783 C CA . ALA A 1 106 ? 3.864 4.044 1.503 1.00 89.19 106 ALA A CA 1
ATOM 784 C C . ALA A 1 106 ? 2.849 2.886 1.550 1.00 89.19 106 ALA A C 1
ATOM 786 O O . ALA A 1 106 ? 1.680 3.109 1.863 1.00 89.19 106 ALA A O 1
ATOM 787 N N . ILE A 1 107 ? 3.303 1.651 1.315 1.00 92.25 107 ILE A N 1
ATOM 788 C CA . ILE A 1 107 ? 2.459 0.449 1.397 1.00 92.25 107 ILE A CA 1
ATOM 789 C C . ILE A 1 107 ? 2.003 0.196 2.841 1.00 92.25 107 ILE A C 1
ATOM 791 O O . ILE A 1 107 ? 0.820 -0.039 3.081 1.00 92.25 107 ILE A O 1
ATOM 795 N N . LEU A 1 108 ? 2.905 0.300 3.821 1.00 90.38 108 LEU A N 1
ATOM 796 C CA . LEU A 1 108 ? 2.553 0.132 5.235 1.00 90.38 108 LEU A CA 1
ATOM 797 C C . LEU A 1 108 ? 1.540 1.182 5.703 1.00 90.38 108 LEU A C 1
ATOM 799 O O . LEU A 1 108 ? 0.597 0.844 6.414 1.00 90.38 108 LEU A O 1
ATOM 803 N N . ASN A 1 109 ? 1.683 2.433 5.263 1.00 88.38 109 ASN A N 1
ATOM 804 C CA . ASN A 1 109 ? 0.725 3.493 5.566 1.00 88.38 109 ASN A CA 1
ATOM 805 C C . ASN A 1 109 ? -0.653 3.217 4.957 1.00 88.38 109 ASN A C 1
ATOM 807 O O . ASN A 1 109 ? -1.657 3.490 5.611 1.00 88.38 109 ASN A O 1
ATOM 811 N N . LEU A 1 110 ? -0.720 2.649 3.747 1.00 92.50 110 LEU A N 1
ATOM 812 C CA . LEU A 1 110 ? -1.985 2.217 3.148 1.00 92.50 110 LEU A CA 1
ATOM 813 C C . LEU A 1 110 ? -2.663 1.138 4.004 1.00 92.50 110 LEU A C 1
ATOM 815 O O . LEU A 1 110 ? -3.837 1.279 4.347 1.00 92.50 110 LEU A O 1
ATOM 819 N N . ILE A 1 111 ? -1.922 0.094 4.387 1.00 92.06 111 ILE A N 1
ATOM 820 C CA . ILE A 1 111 ? -2.430 -0.997 5.233 1.00 92.06 111 ILE A CA 1
ATOM 821 C C . ILE A 1 111 ? -2.901 -0.446 6.584 1.00 92.06 111 ILE A C 1
ATOM 823 O O . ILE A 1 111 ? -4.017 -0.732 7.015 1.00 92.06 111 ILE A O 1
ATOM 827 N N . ALA A 1 112 ? -2.092 0.396 7.230 1.00 88.19 112 ALA A N 1
ATOM 828 C CA . ALA A 1 112 ? -2.423 1.007 8.512 1.00 88.19 112 ALA A CA 1
ATOM 829 C C . ALA A 1 112 ? -3.651 1.925 8.423 1.00 88.19 112 ALA A C 1
ATOM 831 O O . ALA A 1 112 ? -4.503 1.894 9.310 1.00 88.19 112 ALA A O 1
ATOM 832 N N . ALA A 1 113 ? -3.783 2.715 7.354 1.00 89.38 113 ALA A N 1
ATOM 833 C CA . ALA A 1 113 ? -4.940 3.581 7.147 1.00 89.38 113 ALA A CA 1
ATOM 834 C C . ALA A 1 113 ? -6.234 2.773 6.973 1.00 89.38 113 ALA A C 1
ATOM 836 O O . ALA A 1 113 ? -7.263 3.133 7.544 1.00 89.38 113 ALA A O 1
ATOM 837 N N . LEU A 1 114 ? -6.188 1.667 6.226 1.00 91.50 114 LEU A N 1
ATOM 838 C CA . LEU A 1 114 ? -7.339 0.780 6.055 1.00 91.50 114 LEU A CA 1
ATOM 839 C C . LEU A 1 114 ? -7.671 0.001 7.333 1.00 91.50 114 LEU A C 1
ATOM 841 O O . LEU A 1 114 ? -8.844 -0.139 7.670 1.00 91.50 114 LEU A O 1
ATOM 845 N N . ALA A 1 115 ? -6.669 -0.444 8.088 1.00 90.12 115 ALA A N 1
ATOM 846 C CA . ALA A 1 115 ? -6.876 -1.063 9.393 1.00 90.12 115 ALA A CA 1
ATOM 847 C C . ALA A 1 115 ? -7.504 -0.082 10.399 1.00 90.12 115 ALA A C 1
ATOM 849 O O . ALA A 1 115 ? -8.440 -0.436 11.114 1.00 90.12 115 ALA A O 1
ATOM 850 N N . ALA A 1 116 ? -7.053 1.175 10.410 1.00 88.12 116 ALA A N 1
ATOM 851 C CA . ALA A 1 116 ? -7.637 2.227 11.238 1.00 88.12 116 ALA A CA 1
ATOM 852 C C . ALA A 1 116 ? -9.087 2.542 10.835 1.00 88.12 116 ALA A C 1
ATOM 854 O O . ALA A 1 116 ? -9.937 2.725 11.707 1.00 88.12 116 ALA A O 1
ATOM 855 N N . ASP A 1 117 ? -9.395 2.543 9.533 1.00 89.31 117 ASP A N 1
ATOM 856 C CA . ASP A 1 117 ? -10.772 2.657 9.031 1.00 89.31 117 ASP A CA 1
ATOM 857 C C . ASP A 1 117 ? -11.665 1.506 9.550 1.00 89.31 117 ASP A C 1
ATOM 859 O O . ASP A 1 117 ? -12.862 1.698 9.754 1.00 89.31 117 ASP A O 1
ATOM 863 N N . GLN A 1 118 ? -11.076 0.336 9.821 1.00 89.06 118 GLN A N 1
ATOM 864 C CA . GLN A 1 118 ? -11.726 -0.847 10.401 1.00 89.06 118 GLN A CA 1
ATOM 865 C C . GLN A 1 118 ? -11.670 -0.884 11.940 1.00 89.06 118 GLN A C 1
ATOM 867 O O . GLN A 1 118 ? -12.022 -1.900 12.539 1.00 89.06 118 GLN A O 1
ATOM 872 N N . GLN A 1 119 ? -11.210 0.196 12.586 1.00 87.38 119 GLN A N 1
ATOM 873 C CA . GLN A 1 119 ? -11.017 0.290 14.040 1.00 87.38 119 GLN A CA 1
ATOM 874 C C . GLN A 1 119 ? -10.125 -0.824 14.610 1.00 87.38 119 GLN A C 1
ATOM 876 O O . GLN A 1 119 ? -10.290 -1.264 15.750 1.00 87.38 119 GLN A O 1
ATOM 881 N N . ARG A 1 120 ? -9.167 -1.302 13.813 1.00 81.06 120 ARG A N 1
ATOM 882 C CA . ARG A 1 120 ? -8.204 -2.314 14.240 1.00 81.06 120 ARG A CA 1
ATOM 883 C C . ARG A 1 120 ? -7.070 -1.645 15.015 1.00 81.06 120 ARG A C 1
ATOM 885 O O . ARG A 1 120 ? -6.557 -0.602 14.613 1.00 81.06 120 ARG A O 1
ATOM 892 N N . GLY A 1 121 ? -6.729 -2.250 16.156 1.00 68.62 121 GLY A N 1
ATOM 893 C CA . GLY A 1 121 ? -5.591 -1.865 16.993 1.00 68.62 121 GLY A CA 1
ATOM 894 C C . GLY A 1 121 ? -4.246 -2.213 16.338 1.00 68.62 121 GLY A C 1
ATOM 895 O O . GLY A 1 121 ? -4.226 -2.616 15.174 1.00 68.62 121 GLY A O 1
ATOM 896 N N . PRO A 1 122 ? -3.114 -2.063 17.052 1.00 69.62 122 PRO A N 1
ATOM 897 C CA . PRO A 1 122 ? -1.790 -2.265 16.468 1.00 69.62 122 PRO A CA 1
ATOM 898 C C . PRO A 1 122 ? -1.696 -3.630 15.775 1.00 69.62 122 PRO A C 1
ATOM 900 O O . PRO A 1 122 ? -1.976 -4.668 16.375 1.00 69.62 122 PRO A O 1
ATOM 903 N N . LEU A 1 123 ? -1.340 -3.611 14.489 1.00 74.94 123 LEU A N 1
ATOM 904 C CA . LEU A 1 123 ? -1.297 -4.810 13.660 1.00 74.94 123 LEU A CA 1
ATOM 905 C C . LEU A 1 123 ? -0.099 -5.680 14.041 1.00 74.94 123 LEU A C 1
ATOM 907 O O . LEU A 1 123 ? 1.027 -5.192 14.157 1.00 74.94 123 LEU A O 1
ATOM 911 N N . ALA A 1 124 ? -0.334 -6.983 14.180 1.00 72.81 124 ALA A N 1
ATOM 912 C CA . ALA A 1 124 ? 0.741 -7.942 14.388 1.00 72.81 124 ALA A CA 1
ATOM 913 C C . ALA A 1 124 ? 1.525 -8.149 13.085 1.00 72.81 124 ALA A C 1
ATOM 915 O O . ALA A 1 124 ? 0.941 -8.270 12.012 1.00 72.81 124 ALA A O 1
ATOM 916 N N . TYR A 1 125 ? 2.849 -8.246 13.158 1.00 65.56 125 TYR A N 1
ATOM 917 C CA . TYR A 1 125 ? 3.651 -8.711 12.027 1.00 65.56 125 TYR A CA 1
ATOM 918 C C . TYR A 1 125 ? 3.780 -10.238 12.093 1.00 65.56 125 TYR A C 1
ATOM 920 O O . TYR A 1 125 ? 4.163 -10.772 13.134 1.00 65.56 125 TYR A O 1
ATOM 928 N N . ARG A 1 126 ? 3.445 -10.947 11.004 1.00 65.88 126 ARG A N 1
ATOM 929 C CA . ARG A 1 126 ? 3.447 -12.429 10.952 1.00 65.88 126 ARG A CA 1
ATOM 930 C C . ARG A 1 126 ? 4.518 -13.026 10.023 1.00 65.88 126 ARG A C 1
ATOM 932 O O . ARG A 1 126 ? 4.464 -14.213 9.718 1.00 65.88 126 ARG A O 1
ATOM 939 N N . GLY A 1 127 ? 5.481 -12.229 9.560 1.00 60.91 127 GLY A N 1
ATOM 940 C CA . GLY A 1 127 ? 6.507 -12.677 8.614 1.00 60.91 127 GLY A CA 1
ATOM 941 C C . GLY A 1 127 ? 7.804 -13.186 9.264 1.00 60.91 127 GLY A C 1
ATOM 942 O O . GLY A 1 127 ? 8.194 -12.677 10.316 1.00 60.91 127 GLY A O 1
ATOM 943 N N . PRO A 1 128 ? 8.530 -14.129 8.634 1.00 55.97 128 PRO A N 1
ATOM 944 C CA . PRO A 1 128 ? 9.923 -14.400 8.986 1.00 55.97 128 PRO A CA 1
ATOM 945 C C . PRO A 1 128 ? 10.761 -13.166 8.619 1.00 55.97 128 PRO A C 1
ATOM 947 O O . PRO A 1 128 ? 10.597 -12.638 7.524 1.00 55.97 128 PRO A O 1
ATOM 950 N N . TYR A 1 129 ? 11.614 -12.653 9.510 1.00 52.47 129 TYR A N 1
ATOM 951 C CA . TYR A 1 129 ? 12.483 -11.505 9.204 1.00 52.47 129 TYR A CA 1
ATOM 952 C C . TYR A 1 129 ? 13.522 -11.891 8.139 1.00 52.47 129 TYR A C 1
ATOM 954 O O . TYR A 1 129 ? 14.410 -12.679 8.465 1.00 52.47 129 TYR A O 1
ATOM 962 N N . PRO A 1 130 ? 13.488 -11.349 6.904 1.00 48.81 130 PRO A N 1
ATOM 963 C CA . PRO A 1 130 ? 14.495 -11.705 5.912 1.00 48.81 130 PRO A CA 1
ATOM 964 C C . PRO A 1 130 ? 15.677 -10.725 5.929 1.00 48.81 130 PRO A C 1
ATOM 966 O O . PRO A 1 130 ? 16.784 -11.118 5.579 1.00 48.81 130 PRO A O 1
ATOM 969 N N . THR A 1 131 ? 15.481 -9.457 6.331 1.00 53.34 131 THR A N 1
ATOM 970 C CA . THR A 1 131 ? 16.539 -8.429 6.305 1.00 53.34 131 THR A CA 1
ATOM 971 C C . THR A 1 131 ? 16.370 -7.335 7.371 1.00 53.34 131 THR A C 1
ATOM 973 O O . THR A 1 131 ? 15.260 -6.904 7.691 1.00 53.34 131 THR A O 1
ATOM 976 N N . GLU A 1 132 ? 17.499 -6.825 7.875 1.00 51.75 132 GLU A N 1
ATOM 977 C CA . GLU A 1 132 ? 17.599 -5.689 8.811 1.00 51.75 132 GLU A CA 1
ATOM 978 C C . GLU A 1 132 ? 16.916 -4.413 8.278 1.00 51.75 132 GLU A C 1
ATOM 980 O O . GLU A 1 132 ? 16.296 -3.668 9.032 1.00 51.75 132 GLU A O 1
ATOM 985 N N . GLN A 1 133 ? 16.933 -4.188 6.960 1.00 56.91 133 GLN A N 1
ATOM 986 C CA . GLN A 1 133 ? 16.294 -3.024 6.334 1.00 56.91 133 GLN A CA 1
ATOM 987 C C . GLN A 1 133 ? 14.764 -3.019 6.468 1.00 56.91 133 GLN A C 1
ATOM 989 O O . GLN A 1 133 ? 14.178 -1.955 6.673 1.00 56.91 133 GLN A O 1
ATOM 994 N N . LEU A 1 134 ? 14.107 -4.184 6.395 1.00 59.78 134 LEU A N 1
ATOM 995 C CA . LEU A 1 134 ? 12.658 -4.274 6.596 1.00 59.78 134 LEU A CA 1
ATOM 996 C C . LEU A 1 134 ? 12.295 -4.037 8.069 1.00 59.78 134 LEU A C 1
ATOM 998 O O . LEU A 1 134 ? 11.326 -3.341 8.359 1.00 59.78 134 LEU A O 1
ATOM 1002 N N . PHE A 1 135 ? 13.115 -4.533 8.998 1.00 58.53 135 PHE A N 1
ATOM 1003 C CA . PHE A 1 135 ? 12.983 -4.231 10.425 1.00 58.53 135 PHE A CA 1
ATOM 1004 C C . PHE A 1 135 ? 13.130 -2.726 10.714 1.00 58.53 135 PHE A C 1
ATOM 1006 O O . PHE A 1 135 ? 12.305 -2.153 11.423 1.00 58.53 135 PHE A O 1
ATOM 1013 N N . LEU A 1 136 ? 14.114 -2.050 10.110 1.00 58.34 136 LEU A N 1
ATOM 1014 C CA . LEU A 1 136 ? 14.301 -0.601 10.260 1.00 58.34 136 LEU A CA 1
ATOM 1015 C C . LEU A 1 136 ? 13.138 0.211 9.663 1.00 58.34 136 LEU A C 1
ATOM 1017 O O . LEU A 1 136 ? 12.703 1.192 10.267 1.00 58.34 136 LEU A O 1
ATOM 1021 N N . ALA A 1 137 ? 12.590 -0.208 8.518 1.00 60.69 137 ALA A N 1
ATOM 1022 C CA . ALA A 1 137 ? 11.408 0.422 7.925 1.00 60.69 137 ALA A CA 1
ATOM 1023 C C . ALA A 1 137 ? 10.153 0.251 8.804 1.00 60.69 137 ALA A C 1
ATOM 1025 O O . ALA A 1 137 ? 9.374 1.193 8.984 1.00 60.69 137 ALA A O 1
ATOM 1026 N N . LEU A 1 138 ? 9.981 -0.933 9.400 1.00 61.28 138 LEU A N 1
ATOM 1027 C CA . LEU A 1 138 ? 8.925 -1.197 10.377 1.00 61.28 138 LEU A CA 1
ATOM 1028 C C . LEU A 1 138 ? 9.108 -0.326 11.629 1.00 61.28 138 LEU A C 1
ATOM 1030 O O . LEU A 1 138 ? 8.143 0.281 12.085 1.00 61.28 138 LEU A O 1
ATOM 1034 N N . MET A 1 139 ? 10.337 -0.160 12.129 1.00 58.25 139 MET A N 1
ATOM 1035 C CA . MET A 1 139 ? 10.622 0.681 13.299 1.00 58.25 139 MET A CA 1
ATOM 1036 C C . MET A 1 139 ? 10.261 2.152 13.110 1.00 58.25 139 MET A C 1
ATOM 1038 O O . MET A 1 139 ? 9.755 2.778 14.037 1.00 58.25 139 MET A O 1
ATOM 1042 N N . GLN A 1 140 ? 10.434 2.690 11.905 1.00 51.44 140 GLN A N 1
ATOM 1043 C CA . GLN A 1 140 ? 10.005 4.056 11.582 1.00 51.44 140 GLN A CA 1
ATOM 1044 C C . GLN A 1 140 ? 8.477 4.208 11.491 1.00 51.44 140 GLN A C 1
ATOM 1046 O O . GLN A 1 140 ? 7.969 5.328 11.518 1.00 51.44 140 GLN A O 1
ATOM 1051 N N . SER A 1 141 ? 7.748 3.095 11.380 1.00 47.50 141 SER A N 1
ATOM 1052 C CA . SER A 1 141 ? 6.288 3.069 11.250 1.00 47.50 141 SER A CA 1
ATOM 1053 C C . SER A 1 141 ? 5.570 2.893 12.595 1.00 47.50 141 SER A C 1
ATOM 1055 O O . SER A 1 141 ? 4.389 3.224 12.706 1.00 47.50 141 SER A O 1
ATOM 1057 N N . PHE A 1 142 ? 6.261 2.418 13.637 1.00 51.78 142 PHE A N 1
ATOM 1058 C CA . PHE A 1 142 ? 5.698 2.319 14.983 1.00 51.78 142 PHE A CA 1
ATOM 1059 C C . PHE A 1 142 ? 5.795 3.658 15.721 1.00 51.78 142 PHE A C 1
ATOM 1061 O O . PHE A 1 142 ? 6.853 4.282 15.789 1.00 51.78 142 PHE A O 1
ATOM 1068 N N . LYS A 1 143 ? 4.687 4.091 16.330 1.00 48.31 143 LYS A N 1
ATOM 1069 C CA . LYS A 1 143 ? 4.686 5.192 17.298 1.00 48.31 143 LYS A CA 1
ATOM 1070 C C . LYS A 1 143 ? 4.667 4.609 18.702 1.00 48.31 143 LYS A C 1
ATOM 1072 O O . LYS A 1 143 ? 3.814 3.785 19.015 1.00 48.31 143 LYS A O 1
ATOM 1077 N N . TYR A 1 144 ? 5.598 5.053 19.537 1.00 39.47 144 TYR A N 1
ATOM 1078 C CA . TYR A 1 144 ? 5.577 4.758 20.962 1.00 39.47 144 TYR A CA 1
ATOM 1079 C C . TYR A 1 144 ? 4.393 5.491 21.608 1.00 39.47 144 TYR A C 1
ATOM 1081 O O . TYR A 1 144 ? 4.418 6.716 21.733 1.00 39.47 144 TYR A O 1
ATOM 1089 N N . GLU A 1 145 ? 3.355 4.756 22.006 1.00 44.91 145 GLU A N 1
ATOM 1090 C CA . GLU A 1 145 ? 2.418 5.233 23.022 1.00 44.91 145 GLU A CA 1
ATOM 1091 C C . GLU A 1 145 ? 3.040 4.921 24.378 1.00 44.91 145 GLU A C 1
ATOM 1093 O O . GLU A 1 145 ? 3.167 3.761 24.770 1.00 44.91 145 GLU A O 1
ATOM 1098 N N . GLY A 1 146 ? 3.514 5.961 25.063 1.00 41.34 146 GLY A N 1
ATOM 1099 C CA . GLY A 1 146 ? 4.089 5.796 26.386 1.00 41.34 146 GLY A CA 1
ATOM 1100 C C . GLY A 1 146 ? 3.078 5.163 27.321 1.00 41.34 146 GLY A C 1
ATOM 1101 O O . GLY A 1 146 ? 2.001 5.717 27.532 1.00 41.34 146 GLY A O 1
ATOM 1102 N N . ALA A 1 147 ? 3.443 4.022 27.905 1.00 46.12 147 ALA A N 1
ATOM 1103 C CA . ALA A 1 147 ? 2.756 3.544 29.086 1.00 46.12 147 ALA A CA 1
ATOM 1104 C C . ALA A 1 147 ? 2.852 4.663 30.128 1.00 46.12 147 ALA A C 1
ATOM 1106 O O . ALA A 1 147 ? 3.955 5.056 30.520 1.00 46.12 147 ALA A O 1
ATOM 1107 N N . LEU A 1 148 ? 1.703 5.203 30.543 1.00 49.38 148 LEU A N 1
ATOM 1108 C CA . LEU A 1 148 ? 1.627 5.943 31.791 1.00 49.38 148 LEU A CA 1
ATOM 1109 C C . LEU A 1 148 ? 2.052 4.953 32.869 1.00 49.38 148 LEU A C 1
ATOM 1111 O O . LEU A 1 148 ? 1.283 4.088 33.282 1.00 49.38 148 LEU A O 1
ATOM 1115 N N . VAL A 1 149 ? 3.320 5.033 33.260 1.00 46.88 149 VAL A N 1
ATOM 1116 C CA . VAL A 1 149 ? 3.784 4.414 34.488 1.00 46.88 149 VAL A CA 1
ATOM 1117 C C . VAL A 1 149 ? 3.077 5.196 35.581 1.00 46.88 149 VAL A C 1
ATOM 1119 O O . VAL A 1 149 ? 3.529 6.273 35.966 1.00 46.88 149 VAL A O 1
ATOM 1122 N N . GLU A 1 150 ? 1.927 4.698 36.033 1.00 54.16 150 GLU A N 1
ATOM 1123 C CA . GLU A 1 150 ? 1.441 5.087 37.346 1.00 54.16 150 GLU A CA 1
ATOM 1124 C C . GLU A 1 150 ? 2.569 4.740 38.322 1.00 54.16 150 GLU A C 1
ATOM 1126 O O . GLU A 1 150 ? 3.013 3.584 38.351 1.00 54.16 150 GLU A O 1
ATOM 1131 N N . PRO A 1 151 ? 3.139 5.728 39.033 1.00 52.53 151 PRO A N 1
ATOM 1132 C CA . PRO A 1 151 ? 4.243 5.459 39.928 1.00 52.53 151 PRO A CA 1
ATOM 1133 C C . PRO A 1 151 ? 3.752 4.465 40.975 1.00 52.53 151 PRO A C 1
ATOM 1135 O O . PRO A 1 151 ? 2.830 4.756 41.738 1.00 52.53 151 PRO A O 1
ATOM 1138 N N . TYR A 1 152 ? 4.361 3.276 40.970 1.00 49.88 152 TYR A N 1
ATOM 1139 C CA . TYR A 1 152 ? 4.166 2.264 41.998 1.00 49.88 152 TYR A CA 1
ATOM 1140 C C . TYR A 1 152 ? 4.240 2.948 43.359 1.00 49.88 152 TYR A C 1
ATOM 1142 O O . TYR A 1 152 ? 5.244 3.584 43.690 1.00 49.88 152 TYR A O 1
ATOM 1150 N N . GLY A 1 153 ? 3.138 2.847 44.102 1.00 47.78 153 GLY A N 1
ATOM 1151 C CA . GLY A 1 153 ? 2.966 3.484 45.392 1.00 47.78 153 GLY A CA 1
ATOM 1152 C C . GLY A 1 153 ? 4.173 3.241 46.286 1.00 47.78 153 GLY A C 1
ATOM 1153 O O . GLY A 1 153 ? 4.574 2.102 46.534 1.00 47.78 153 GLY A O 1
ATOM 1154 N N . SER A 1 154 ? 4.737 4.336 46.780 1.00 53.12 154 SER A N 1
ATOM 1155 C CA . SER A 1 154 ? 5.752 4.370 47.819 1.00 53.12 154 SER A CA 1
ATOM 1156 C C . SER A 1 154 ? 5.145 3.831 49.119 1.00 53.12 154 SER A C 1
ATOM 1158 O O . SER A 1 154 ? 4.760 4.580 50.013 1.00 53.12 154 SER A O 1
ATOM 1160 N N . SER A 1 155 ? 5.026 2.509 49.239 1.00 51.53 155 SER A N 1
ATOM 1161 C CA . SER A 1 155 ? 4.774 1.863 50.522 1.00 51.53 155 SER A CA 1
ATOM 1162 C C . SER A 1 155 ? 6.097 1.803 51.277 1.00 51.53 155 SER A C 1
ATOM 1164 O O . SER A 1 155 ? 6.876 0.862 51.146 1.00 51.53 155 SER A O 1
ATOM 1166 N N . GLY A 1 156 ? 6.372 2.867 52.027 1.00 43.03 156 GLY A N 1
ATOM 1167 C CA . GLY A 1 156 ? 7.574 3.029 52.834 1.00 43.03 156 GLY A CA 1
ATOM 1168 C C . GLY A 1 156 ? 7.268 3.774 54.127 1.00 43.03 156 GLY A C 1
ATOM 1169 O O . GLY A 1 156 ? 7.595 4.944 54.254 1.00 43.03 156 GLY A O 1
ATOM 1170 N N . ALA A 1 157 ? 6.616 3.066 55.050 1.00 45.22 157 ALA A N 1
ATOM 1171 C CA . ALA A 1 157 ? 6.661 3.231 56.504 1.00 45.22 157 ALA A CA 1
ATOM 1172 C C . ALA A 1 157 ? 6.664 4.665 57.080 1.00 45.22 157 ALA A C 1
ATOM 1174 O O . ALA A 1 157 ? 7.702 5.303 57.258 1.00 45.22 157 ALA A O 1
ATOM 1175 N N . THR A 1 158 ? 5.499 5.087 57.569 1.00 41.94 158 THR A N 1
ATOM 1176 C CA . THR A 1 158 ? 5.373 6.030 58.684 1.00 41.94 158 THR A CA 1
ATOM 1177 C C . THR A 1 158 ? 6.144 5.492 59.895 1.00 41.94 158 THR A C 1
ATOM 1179 O O . THR A 1 158 ? 5.696 4.571 60.572 1.00 41.94 158 THR A O 1
ATOM 1182 N N . ARG A 1 159 ? 7.309 6.074 60.197 1.00 37.44 159 ARG A N 1
ATOM 1183 C CA . ARG A 1 159 ? 7.923 5.981 61.528 1.00 37.44 159 ARG A CA 1
ATOM 1184 C C . ARG A 1 159 ? 7.645 7.285 62.270 1.00 37.44 159 ARG A C 1
ATOM 1186 O O . ARG A 1 159 ? 8.421 8.233 62.204 1.00 37.44 159 ARG A O 1
ATOM 1193 N N . THR A 1 160 ? 6.500 7.332 62.941 1.00 40.97 160 THR A N 1
ATOM 1194 C CA . THR A 1 160 ? 6.218 8.281 64.024 1.00 40.97 160 THR A CA 1
ATOM 1195 C C . THR A 1 160 ? 7.137 7.990 65.213 1.00 40.97 160 THR A C 1
ATOM 1197 O O . THR A 1 160 ? 7.436 6.833 65.504 1.00 40.97 160 THR A O 1
ATOM 1200 N N . GLY A 1 161 ? 7.638 9.055 65.840 1.00 33.16 161 GLY A N 1
ATOM 1201 C CA . GLY A 1 161 ? 8.707 9.019 66.838 1.00 33.16 161 GLY A CA 1
ATOM 1202 C C . GLY A 1 161 ? 8.314 8.517 68.229 1.00 33.16 161 GLY A C 1
ATOM 1203 O O . GLY A 1 161 ? 7.153 8.248 68.519 1.00 33.16 161 GLY A O 1
ATOM 1204 N N . GLY A 1 162 ? 9.326 8.443 69.094 1.00 33.00 162 GLY A N 1
ATOM 1205 C CA . GLY A 1 162 ? 9.188 8.150 70.518 1.00 33.00 162 GLY A CA 1
ATOM 1206 C C . GLY A 1 162 ? 10.544 7.841 71.142 1.00 33.00 162 GLY A C 1
ATOM 1207 O O . GLY A 1 162 ? 11.059 6.740 70.989 1.00 33.00 162 GLY A O 1
ATOM 1208 N N . ALA A 1 163 ? 11.142 8.834 71.794 1.00 36.81 163 ALA A N 1
ATOM 1209 C CA . ALA A 1 163 ? 12.317 8.671 72.641 1.00 36.81 163 ALA A CA 1
ATOM 1210 C C . ALA A 1 163 ? 11.931 8.139 74.040 1.00 36.81 163 ALA A C 1
ATOM 1212 O O . ALA A 1 163 ? 10.766 8.200 74.423 1.00 36.81 163 ALA A O 1
ATOM 1213 N N . VAL A 1 164 ? 12.976 7.793 74.807 1.00 37.59 164 VAL A N 1
ATOM 1214 C CA . VAL A 1 164 ? 13.086 7.660 76.279 1.00 37.59 164 VAL A CA 1
ATOM 1215 C C . VAL A 1 164 ? 13.063 6.233 76.866 1.00 37.59 164 VAL A C 1
ATOM 1217 O O . VAL A 1 164 ? 12.010 5.653 77.083 1.00 37.59 164 VAL A O 1
ATOM 1220 N N . GLY A 1 165 ? 14.268 5.765 77.240 1.00 30.97 165 GLY A N 1
ATOM 1221 C CA . GLY A 1 165 ? 14.622 5.403 78.626 1.00 30.97 165 GLY A CA 1
ATOM 1222 C C . GLY A 1 165 ? 14.416 3.960 79.098 1.00 30.97 165 GLY A C 1
ATOM 1223 O O . GLY A 1 165 ? 13.317 3.432 79.009 1.00 30.97 165 GLY A O 1
ATOM 1224 N N . GLY A 1 166 ? 15.448 3.389 79.737 1.00 32.00 166 GLY A N 1
ATOM 1225 C CA . GLY A 1 166 ? 15.233 2.401 80.803 1.00 32.00 166 GLY A CA 1
ATOM 1226 C C . GLY A 1 166 ? 16.163 1.189 80.841 1.00 32.00 166 GLY A C 1
ATOM 1227 O O . GLY A 1 166 ? 15.818 0.140 80.322 1.00 32.00 166 GLY A O 1
ATOM 1228 N N . ASP A 1 167 ? 17.273 1.376 81.552 1.00 37.25 167 ASP A N 1
ATOM 1229 C CA . ASP A 1 167 ? 17.945 0.452 82.474 1.00 37.25 167 ASP A CA 1
ATOM 1230 C C . ASP A 1 167 ? 18.645 -0.850 82.051 1.00 37.25 167 ASP A C 1
ATOM 1232 O O . ASP A 1 167 ? 18.142 -1.744 81.376 1.00 37.25 167 ASP A O 1
ATOM 1236 N N . ALA A 1 168 ? 19.860 -0.928 82.595 1.00 43.97 168 ALA A N 1
ATOM 1237 C CA . ALA A 1 168 ? 20.770 -2.049 82.640 1.00 43.97 168 ALA A CA 1
ATOM 1238 C C . ALA A 1 168 ? 20.350 -3.067 83.706 1.00 43.97 168 ALA A C 1
ATOM 1240 O O . ALA A 1 168 ? 19.906 -2.681 84.781 1.00 43.97 168 ALA A O 1
ATOM 1241 N N . SER A 1 169 ? 20.617 -4.350 83.444 1.00 38.84 169 SER A N 1
ATOM 1242 C CA . SER A 1 169 ? 20.966 -5.329 84.481 1.00 38.84 169 SER A CA 1
ATOM 1243 C C . SER A 1 169 ? 21.468 -6.639 83.853 1.00 38.84 169 SER A C 1
ATOM 1245 O O . SER A 1 169 ? 20.698 -7.399 83.274 1.00 38.84 169 SER A O 1
ATOM 1247 N N . SER A 1 170 ? 22.769 -6.912 83.998 1.00 40.16 170 SER A N 1
ATOM 1248 C CA . SER A 1 170 ? 23.328 -8.277 84.170 1.00 40.16 170 SER A CA 1
ATOM 1249 C C . SER A 1 170 ? 22.919 -8.822 85.565 1.00 40.16 170 SER A C 1
ATOM 1251 O O . SER A 1 170 ? 22.296 -8.043 86.297 1.00 40.16 170 SER A O 1
ATOM 1253 N N . PRO A 1 171 ? 23.307 -10.032 86.063 1.00 41.38 171 PRO A N 1
ATOM 1254 C CA . PRO A 1 171 ? 24.165 -11.154 85.583 1.00 41.38 171 PRO A CA 1
ATOM 1255 C C . PRO A 1 171 ? 23.452 -12.531 85.865 1.00 41.38 171 PRO A C 1
ATOM 1257 O O . PRO A 1 171 ? 22.224 -12.515 85.768 1.00 41.38 171 PRO A O 1
ATOM 1260 N N . PRO A 1 172 ? 24.052 -13.685 86.297 1.00 49.81 172 PRO A N 1
ATOM 1261 C CA . PRO A 1 172 ? 25.437 -14.237 86.351 1.00 49.81 172 PRO A CA 1
ATOM 1262 C C . PRO A 1 172 ? 25.540 -15.637 85.650 1.00 49.81 172 PRO A C 1
ATOM 1264 O O . PRO A 1 172 ? 24.571 -16.049 85.024 1.00 49.81 172 PRO A O 1
ATOM 1267 N N . THR A 1 173 ? 26.621 -16.434 85.607 1.00 41.75 173 THR A N 1
ATOM 1268 C CA . THR A 1 173 ? 27.918 -16.585 86.306 1.00 41.75 173 THR A CA 1
ATOM 1269 C C . THR A 1 173 ? 28.959 -17.066 85.294 1.00 41.75 173 THR A C 1
ATOM 1271 O O . THR A 1 173 ? 28.576 -17.867 84.411 1.00 41.75 173 THR A O 1
#

Radius of gyration: 27.7 Å; Cα contacts (8 Å, |Δi|>4): 251; chains: 1; bounding box: 50×46×101 Å

pLDDT: mean 77.33, std 21.08, range [30.97, 98.25]

Secondary structure (DSSP, 8-state):
----PPEEEE-TTS-EEEEE-TTS-EEEEEEE-TTSSEEEEEEE-TTS-EEEEEEEEEEETTTEEEEEEEETTEEEEEEEPP-TTS--EEPPBS-GGGSPTTHHHHHHHHHHHHHHHTT--SPEE-S----HHHHHHHHHH--------------------------------

Foldseek 3Di:
DDAQDWDFDADPVRHTAWIAHSVRHTAKGWDADPVRFTQKMWGAAPVRFIKMWGAQPDADPVAGGWIFIDGPPHTQWIWHGARLQDGQADTDTPPPVSADVCRLVRVVVVSVVSCVSVVHDDHHYDDDDPDPVNVVSVVVVDDDPDDPPPPDDPPDDDPDDDDDDDDDDDDDD

Sequence (173 aa):
MSGGRALVERDRRGRRLRERDRHGAVVATLAWGDDDRLAEAAVRLPDGSWLGVSARAAQDLAWGASDVVHRDGAPLTAFAAVDWAAIDAIPPLAEPARLPPGGGTAILNLIAALAADQQRGPLAYRGPYPTEQLFLALMQSFKYEGALVEPYGSSGATRTGGAVGGDASSPPT

Solvent-accessible surface area (backbone atoms only — not comparable to full-atom values): 10796 Å² total; per-residue (Å²): 134,86,78,69,66,65,48,72,43,56,49,98,86,68,46,71,35,34,33,20,44,73,85,66,49,76,40,34,40,42,42,67,45,92,86,70,40,61,42,38,36,36,35,47,38,92,90,69,48,62,42,37,36,36,49,62,70,43,74,43,95,90,73,35,53,11,22,31,33,23,44,94,86,42,81,52,39,39,27,43,44,73,52,77,87,65,57,67,55,46,63,40,64,46,66,67,86,58,50,58,89,58,41,64,58,46,53,50,50,52,54,50,54,54,21,48,76,68,73,43,70,91,62,44,76,78,48,84,86,87,49,71,67,59,53,54,54,50,57,75,68,61,76,88,76,78,77,80,74,72,75,76,75,85,87,72,76,93,77,80,85,83,87,84,89,86,85,87,80,86,88,90,133